Protein AF-A0A4S2KKX7-F1 (afdb_monomer)

Sequence (114 aa):
MMPFRNNGHLTDRQNNFNYCLSSTRMAVKRAIGSLKMRFRILLDCLPLTDTKKVPEFILACCVLHNICLLQNDEMPIDVQFRHDEEVDHIIHGNAIELGKQKRITIMNALQMKI

Mean predicted aligned error: 7.09 Å

Radius of gyration: 18.17 Å; Cα contacts (8 Å, |Δi|>4): 45; chains: 1; bounding box: 44×32×47 Å

Secondary structure (DSSP, 8-state):
-PPPP-SS---HHHHHHHHHHHHHHHHHHHHHHHHHHHSGGGGS----S-GGGHHHHHHHHHHHHHHHHHTT-PPP----------------HHHHHHHHHHHHHHHHHSPP--

Solvent-accessible surface area (backbone atoms only — not comparable to full-atom values): 7190 Å² total; per-residue (Å²): 136,84,67,76,82,82,81,87,76,70,52,68,58,53,49,33,39,39,49,54,51,49,55,52,49,48,56,52,52,51,53,53,50,52,50,31,65,75,43,55,66,67,74,52,84,67,97,58,90,56,69,84,49,50,62,56,53,53,49,50,52,52,55,54,51,52,53,32,55,76,69,70,57,73,75,86,80,73,87,72,75,73,74,78,71,82,76,83,71,90,72,57,72,71,58,52,53,53,50,51,52,53,51,51,55,49,39,72,71,51,78,81,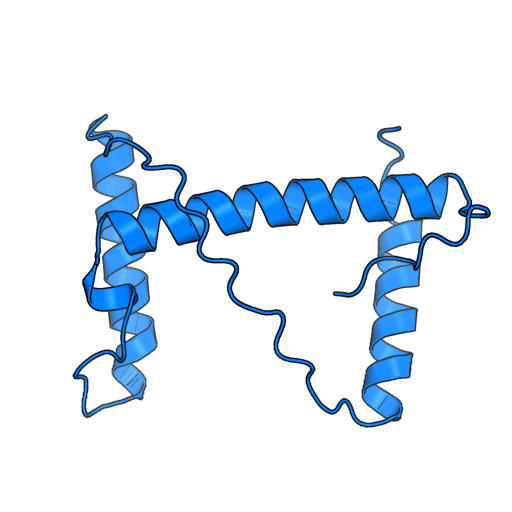83,107

InterPro domains:
  IPR027806 Harbinger transposase-derived nuclease domain [PF13359] (2-66)

Structure (mmCIF, N/CA/C/O backbone):
data_AF-A0A4S2KKX7-F1
#
_entry.id   AF-A0A4S2KKX7-F1
#
loop_
_atom_site.group_PDB
_atom_site.id
_atom_site.type_symbol
_atom_site.label_atom_id
_atom_site.label_alt_id
_atom_site.label_comp_id
_atom_site.label_asym_id
_atom_site.label_entity_id
_atom_site.label_seq_id
_atom_site.pdbx_PDB_ins_code
_atom_site.Cartn_x
_atom_site.Cartn_y
_atom_site.Cartn_z
_atom_site.occupancy
_atom_site.B_iso_or_equiv
_atom_site.auth_seq_id
_atom_site.auth_comp_id
_atom_site.auth_asym_id
_atom_site.auth_atom_id
_atom_site.pdbx_PDB_model_num
ATOM 1 N N . MET A 1 1 ? 10.463 -3.804 -2.439 1.00 83.19 1 MET A N 1
ATOM 2 C CA . MET A 1 1 ? 11.259 -4.280 -3.596 1.00 83.19 1 MET A CA 1
ATOM 3 C C . MET A 1 1 ? 12.048 -3.104 -4.139 1.00 83.19 1 MET A C 1
ATOM 5 O O . MET A 1 1 ? 11.479 -2.021 -4.205 1.00 83.19 1 MET A O 1
ATOM 9 N N . MET A 1 2 ? 13.325 -3.297 -4.472 1.00 87.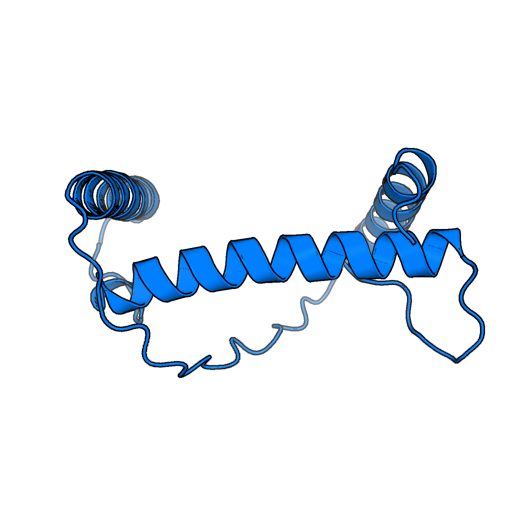19 2 MET A N 1
ATOM 10 C CA . MET A 1 2 ? 14.215 -2.197 -4.858 1.00 87.19 2 MET A CA 1
ATOM 11 C C . MET A 1 2 ? 14.156 -1.926 -6.366 1.00 87.19 2 MET A C 1
ATOM 13 O O . MET A 1 2 ? 14.283 -2.889 -7.134 1.00 87.19 2 MET A O 1
ATOM 17 N N . PRO A 1 3 ? 14.018 -0.661 -6.805 1.00 92.44 3 PRO A N 1
ATOM 18 C CA . PRO A 1 3 ? 14.1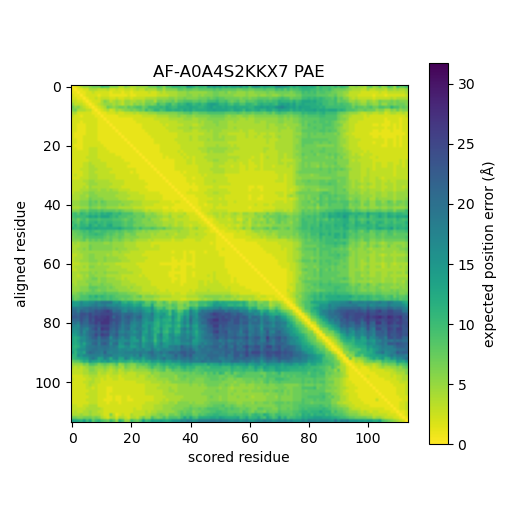31 -0.314 -8.218 1.00 92.44 3 PRO A CA 1
ATOM 19 C C . PRO A 1 3 ? 15.528 -0.656 -8.760 1.00 92.44 3 PRO A C 1
ATOM 21 O O . PRO A 1 3 ? 16.481 -0.866 -8.001 1.00 92.44 3 PRO A O 1
ATOM 24 N N . PHE A 1 4 ? 15.663 -0.724 -10.082 1.00 94.00 4 PHE A N 1
ATOM 25 C CA . PHE A 1 4 ? 16.981 -0.684 -10.711 1.00 94.00 4 PHE A CA 1
ATOM 26 C C . PHE A 1 4 ? 17.584 0.708 -10.504 1.00 94.00 4 PHE A C 1
ATOM 28 O O . PHE A 1 4 ? 16.904 1.711 -10.729 1.00 94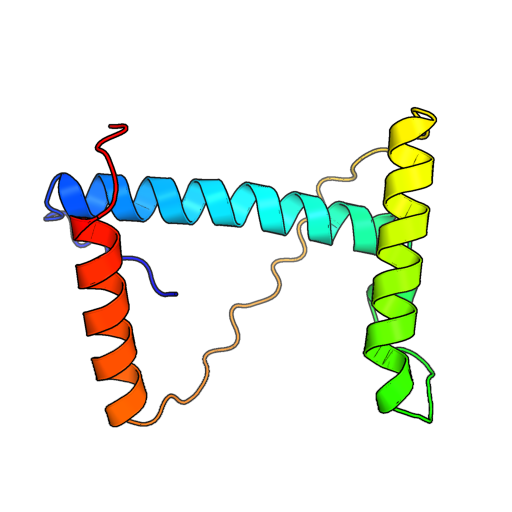.00 4 PHE A O 1
ATOM 35 N N . ARG A 1 5 ? 18.848 0.771 -10.065 1.00 91.88 5 ARG A N 1
ATOM 36 C CA . ARG A 1 5 ? 19.572 2.040 -9.909 1.00 91.88 5 ARG A CA 1
ATOM 37 C C . ARG A 1 5 ? 19.716 2.711 -11.272 1.00 91.88 5 ARG A C 1
ATOM 39 O O . ARG A 1 5 ? 20.199 2.085 -12.212 1.00 91.88 5 ARG A O 1
ATOM 46 N N . ASN A 1 6 ? 19.282 3.963 -11.366 1.00 88.75 6 ASN A N 1
ATOM 47 C CA . ASN A 1 6 ? 19.379 4.725 -12.598 1.00 88.75 6 ASN A CA 1
ATOM 48 C C . ASN A 1 6 ? 20.753 5.396 -12.694 1.00 88.75 6 ASN A C 1
ATOM 50 O O . ASN A 1 6 ? 20.973 6.449 -12.104 1.00 88.75 6 ASN A O 1
ATOM 54 N N . ASN A 1 7 ? 21.653 4.775 -13.454 1.00 90.44 7 ASN A N 1
ATOM 55 C CA . ASN A 1 7 ? 22.974 5.319 -13.768 1.00 90.44 7 ASN A CA 1
ATOM 56 C C . ASN A 1 7 ? 23.029 5.871 -15.210 1.00 90.44 7 ASN A C 1
ATOM 58 O O . ASN A 1 7 ? 24.103 5.927 -15.797 1.00 90.44 7 ASN A O 1
ATOM 62 N N . GLY A 1 8 ? 21.877 6.185 -15.819 1.00 88.44 8 GLY A N 1
ATOM 63 C CA . GLY A 1 8 ? 21.772 6.665 -17.205 1.00 88.44 8 GLY A CA 1
ATOM 64 C C . GLY A 1 8 ? 21.724 5.572 -18.283 1.00 88.44 8 GLY A C 1
ATOM 65 O O . GLY A 1 8 ? 21.471 5.875 -19.442 1.00 88.44 8 GLY A O 1
ATOM 66 N N . HIS A 1 9 ? 21.906 4.301 -17.912 1.00 92.50 9 HIS A N 1
ATOM 67 C CA . HIS A 1 9 ? 21.987 3.168 -18.846 1.00 92.50 9 HIS A CA 1
ATOM 68 C C . HIS A 1 9 ? 20.975 2.056 -18.518 1.00 92.50 9 HIS A C 1
ATOM 70 O O . HIS A 1 9 ? 21.325 0.877 -18.464 1.00 92.50 9 HIS A O 1
ATOM 76 N N . LEU A 1 10 ? 19.723 2.421 -18.229 1.00 94.94 10 LEU A N 1
ATOM 77 C CA . LEU A 1 10 ? 18.658 1.439 -18.018 1.00 94.94 10 LEU A CA 1
ATOM 78 C C . LEU A 1 10 ? 18.094 0.955 -19.354 1.00 94.94 10 LEU A C 1
ATOM 80 O O . LEU A 1 10 ? 17.797 1.753 -20.237 1.00 94.94 10 LEU A O 1
ATOM 84 N N . THR A 1 11 ? 17.899 -0.356 -19.469 1.00 95.50 11 THR A N 1
ATOM 85 C CA . THR A 1 11 ? 17.146 -0.956 -20.581 1.00 95.50 11 THR A CA 1
ATOM 86 C C . THR A 1 11 ? 15.667 -0.568 -20.504 1.00 95.50 11 THR A C 1
ATOM 88 O O . THR A 1 11 ? 15.146 -0.309 -19.415 1.00 95.50 11 THR A O 1
ATOM 91 N N . ASP A 1 12 ? 14.947 -0.629 -21.625 1.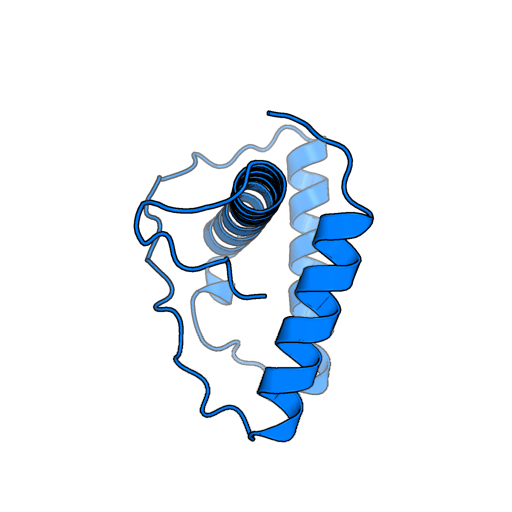00 95.69 12 ASP A N 1
ATOM 92 C CA . ASP A 1 12 ? 13.512 -0.303 -21.665 1.00 95.69 12 ASP A CA 1
ATOM 93 C C . ASP A 1 12 ? 12.692 -1.148 -20.686 1.00 95.69 12 ASP A C 1
ATOM 95 O O .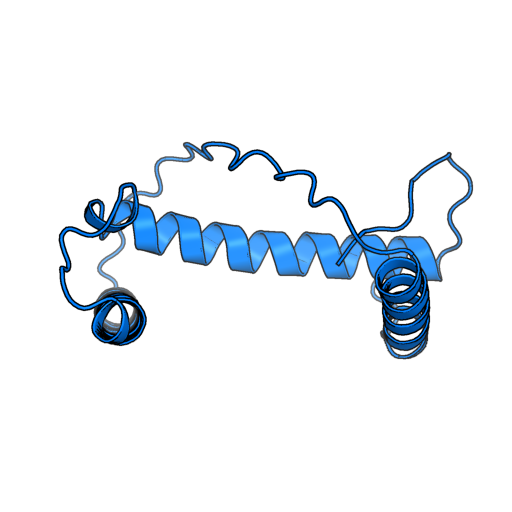 ASP A 1 12 ? 11.819 -0.637 -19.986 1.00 95.69 12 ASP A O 1
ATOM 99 N N . ARG A 1 13 ? 13.031 -2.435 -20.526 1.00 95.81 13 ARG A N 1
ATOM 100 C CA . ARG A 1 13 ? 12.363 -3.304 -19.543 1.00 95.81 13 ARG A CA 1
ATOM 101 C C . ARG A 1 13 ? 12.625 -2.869 -18.104 1.00 95.81 13 ARG A C 1
ATOM 103 O O . ARG A 1 13 ? 11.721 -2.953 -17.273 1.00 95.81 13 ARG A O 1
ATOM 110 N N . GLN A 1 14 ? 13.831 -2.394 -17.795 1.00 96.19 14 GLN A N 1
ATOM 111 C CA . GLN A 1 14 ? 14.155 -1.860 -16.470 1.00 96.19 14 GLN A CA 1
ATOM 112 C C . GLN A 1 14 ? 13.443 -0.528 -16.214 1.00 96.19 14 GLN A C 1
ATOM 114 O O . GLN A 1 14 ? 12.952 -0.318 -15.104 1.00 96.19 14 GLN A O 1
ATOM 119 N N . ASN A 1 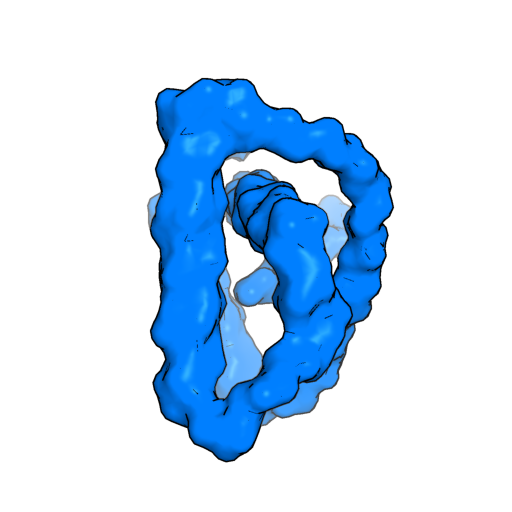15 ? 13.332 0.335 -17.230 1.00 96.00 15 ASN A N 1
ATOM 120 C CA . ASN A 1 15 ? 12.558 1.577 -17.160 1.00 96.00 15 ASN A CA 1
ATOM 121 C C . ASN A 1 15 ? 11.071 1.288 -16.925 1.00 96.00 15 ASN A C 1
ATOM 123 O O . ASN A 1 15 ? 10.493 1.794 -15.961 1.00 96.00 15 ASN A O 1
ATOM 127 N N . ASN A 1 16 ? 10.481 0.395 -17.722 1.00 97.00 16 ASN A N 1
ATOM 128 C CA . ASN A 1 16 ? 9.102 -0.056 -17.558 1.00 97.00 16 ASN A CA 1
ATOM 129 C C . ASN A 1 16 ? 8.856 -0.661 -16.168 1.00 97.00 16 ASN A C 1
ATOM 131 O O . ASN A 1 16 ? 7.870 -0.335 -15.505 1.00 97.00 16 ASN A O 1
ATOM 135 N N . PHE A 1 17 ? 9.777 -1.497 -15.681 1.00 96.62 17 PHE A N 1
ATOM 136 C CA . PHE A 1 17 ? 9.707 -2.043 -14.329 1.00 96.62 17 PHE A CA 1
ATOM 137 C C . PHE A 1 17 ? 9.731 -0.941 -13.261 1.00 96.62 17 PHE A C 1
ATOM 139 O O . PHE A 1 17 ? 8.880 -0.936 -12.371 1.00 96.62 17 PHE A O 1
ATOM 146 N N . ASN A 1 18 ? 10.683 -0.006 -13.342 1.00 95.88 18 ASN A N 1
ATOM 147 C CA . ASN A 1 18 ? 10.822 1.084 -12.377 1.00 95.88 18 ASN A CA 1
ATOM 148 C C . ASN A 1 18 ? 9.572 1.974 -12.348 1.00 95.88 18 ASN A C 1
ATOM 150 O O . ASN A 1 18 ? 9.119 2.338 -11.263 1.00 95.88 18 ASN A O 1
ATOM 154 N N . TYR A 1 19 ? 8.987 2.267 -13.510 1.00 95.38 19 TYR A N 1
ATOM 155 C CA . TYR A 1 19 ? 7.728 3.002 -13.629 1.00 95.38 19 TYR A CA 1
ATOM 156 C C . TYR A 1 19 ? 6.538 2.243 -13.038 1.00 95.38 19 TYR A C 1
ATOM 158 O O . TYR A 1 19 ? 5.782 2.795 -12.242 1.00 95.38 19 TYR A O 1
ATOM 166 N N . CYS A 1 20 ? 6.375 0.960 -13.370 1.00 95.69 20 CYS A N 1
ATOM 167 C CA . CYS A 1 20 ? 5.295 0.148 -12.809 1.00 95.69 20 CYS A CA 1
ATOM 168 C C . CYS A 1 20 ? 5.410 0.057 -11.281 1.00 95.69 20 CYS A C 1
ATOM 170 O O . CYS A 1 20 ? 4.411 0.187 -10.566 1.00 95.69 20 CYS A O 1
ATOM 172 N N . LEU A 1 21 ? 6.632 -0.127 -10.771 1.00 94.94 21 LEU A N 1
ATOM 173 C CA . LEU A 1 21 ? 6.912 -0.169 -9.341 1.00 94.94 21 LEU A CA 1
ATOM 174 C C . LEU A 1 21 ? 6.605 1.173 -8.667 1.00 94.94 21 LEU A C 1
ATOM 176 O O . LEU A 1 21 ? 5.947 1.181 -7.626 1.00 94.94 21 LEU A O 1
ATOM 180 N N . SER A 1 22 ? 7.063 2.295 -9.228 1.00 93.00 22 SER A N 1
ATOM 181 C CA . SER A 1 22 ? 6.833 3.622 -8.647 1.00 93.00 22 SER A CA 1
ATOM 182 C C . SER A 1 22 ? 5.350 3.994 -8.667 1.00 93.00 22 SER A C 1
ATOM 184 O O . SER A 1 22 ? 4.824 4.410 -7.637 1.00 93.00 22 SER A O 1
ATOM 186 N N . SER A 1 23 ? 4.657 3.745 -9.780 1.00 93.00 23 SER A N 1
ATOM 187 C CA . SER A 1 23 ? 3.213 3.953 -9.931 1.00 93.00 23 SER A CA 1
ATOM 188 C C . SER A 1 23 ? 2.413 3.148 -8.901 1.00 93.00 23 SER A C 1
ATOM 190 O O . SER A 1 23 ? 1.599 3.700 -8.158 1.00 93.00 23 SER A O 1
ATOM 192 N N . THR A 1 24 ? 2.736 1.861 -8.741 1.00 93.06 24 THR A N 1
ATOM 193 C CA . THR A 1 24 ? 2.098 1.008 -7.726 1.00 93.06 24 THR A CA 1
ATOM 194 C C . THR A 1 24 ? 2.387 1.510 -6.307 1.00 93.06 24 THR A C 1
ATOM 196 O O . THR A 1 24 ? 1.476 1.614 -5.485 1.00 93.06 24 THR A O 1
ATOM 199 N N . ARG A 1 25 ? 3.645 1.878 -6.002 1.00 92.19 25 ARG A N 1
ATOM 200 C CA . ARG A 1 25 ? 4.014 2.440 -4.689 1.00 92.19 25 ARG A CA 1
ATOM 201 C C . ARG A 1 25 ? 3.279 3.749 -4.406 1.00 92.19 25 ARG A C 1
ATOM 203 O O . ARG A 1 25 ? 2.914 3.970 -3.257 1.00 92.19 25 ARG A O 1
ATOM 210 N N . MET A 1 26 ? 3.055 4.599 -5.408 1.00 89.56 26 MET A N 1
ATOM 211 C CA . MET A 1 26 ? 2.308 5.849 -5.245 1.00 89.56 26 MET A CA 1
ATOM 212 C C . MET A 1 26 ? 0.860 5.598 -4.834 1.00 89.56 26 MET A C 1
ATOM 214 O O . MET A 1 26 ? 0.403 6.211 -3.871 1.00 89.56 26 MET A O 1
ATOM 218 N N . ALA A 1 27 ? 0.163 4.670 -5.496 1.00 89.31 27 ALA A N 1
ATOM 219 C CA . ALA A 1 27 ? -1.203 4.306 -5.123 1.00 89.31 27 ALA A CA 1
ATOM 220 C C . ALA A 1 27 ? -1.280 3.797 -3.671 1.00 89.31 27 ALA A C 1
ATOM 222 O O . ALA A 1 27 ? -2.084 4.288 -2.880 1.00 89.31 27 ALA A O 1
ATOM 223 N N . VAL A 1 28 ? -0.375 2.887 -3.287 1.00 90.50 28 VAL A N 1
ATOM 224 C CA . VAL A 1 28 ? -0.312 2.336 -1.922 1.00 90.50 28 VAL A CA 1
ATOM 225 C C . VAL A 1 28 ? 0.013 3.415 -0.885 1.00 90.50 28 VAL A C 1
ATOM 227 O O . VAL A 1 28 ? -0.661 3.504 0.139 1.00 90.50 28 VAL A O 1
ATOM 230 N N . LYS A 1 29 ? 1.016 4.269 -1.142 1.00 88.50 29 LYS A N 1
ATOM 231 C CA . LYS A 1 29 ? 1.395 5.360 -0.229 1.00 88.50 29 LYS A CA 1
ATOM 232 C C . LYS A 1 29 ? 0.247 6.344 -0.016 1.00 88.50 29 LYS A C 1
ATOM 234 O O . LYS A 1 29 ? 0.017 6.755 1.116 1.00 88.50 29 LYS A O 1
ATOM 239 N N . ARG A 1 30 ? -0.487 6.698 -1.076 1.00 86.81 30 ARG A N 1
ATOM 240 C CA . ARG A 1 30 ? -1.663 7.576 -0.982 1.00 86.81 30 ARG A CA 1
ATOM 241 C C . ARG A 1 30 ? -2.771 6.951 -0.134 1.00 86.81 30 ARG A C 1
ATOM 243 O O . ARG A 1 30 ? -3.288 7.627 0.749 1.00 86.81 30 ARG A O 1
ATOM 250 N N . ALA A 1 31 ? -3.079 5.669 -0.343 1.00 88.75 31 ALA A N 1
ATOM 251 C CA . ALA A 1 31 ? -4.088 4.960 0.447 1.00 88.75 31 ALA A CA 1
ATOM 252 C C . ALA A 1 31 ? -3.715 4.895 1.941 1.00 88.75 31 ALA A C 1
ATOM 254 O O . ALA A 1 31 ? -4.519 5.256 2.797 1.00 88.75 31 ALA A O 1
ATOM 255 N N . ILE A 1 32 ? -2.471 4.517 2.263 1.00 89.31 32 ILE A N 1
ATOM 256 C CA . ILE A 1 32 ? -1.984 4.471 3.653 1.00 89.31 32 ILE A CA 1
ATOM 257 C C . ILE A 1 32 ? -1.975 5.871 4.281 1.00 89.31 32 ILE A C 1
ATOM 259 O O . ILE A 1 32 ? -2.370 6.026 5.435 1.00 89.31 32 ILE A O 1
ATOM 263 N N . GLY A 1 33 ? -1.546 6.892 3.534 1.00 87.88 33 GLY A N 1
ATOM 264 C CA . GLY A 1 33 ? -1.561 8.280 3.994 1.00 87.88 33 GLY A CA 1
ATOM 265 C C . GLY A 1 33 ? -2.972 8.758 4.338 1.00 87.88 33 GLY A C 1
ATOM 266 O O . GLY A 1 33 ? -3.183 9.305 5.417 1.00 87.88 33 GLY A O 1
ATOM 267 N N . SER A 1 34 ? -3.949 8.480 3.471 1.00 89.25 34 SER A N 1
ATOM 268 C CA . SER A 1 34 ? -5.359 8.813 3.714 1.00 89.25 34 SER A CA 1
ATOM 269 C C . SER A 1 34 ? -5.921 8.088 4.944 1.00 89.25 34 SER A C 1
ATOM 271 O O . SER A 1 34 ? -6.561 8.711 5.794 1.00 89.25 34 SER A O 1
ATOM 273 N N . LEU A 1 35 ? -5.604 6.797 5.107 1.00 91.56 35 LEU A N 1
ATOM 274 C CA . LEU A 1 35 ? -6.002 6.016 6.279 1.00 91.56 35 LEU A CA 1
ATOM 275 C C . LEU A 1 35 ? -5.442 6.614 7.580 1.00 91.56 35 LEU A C 1
ATOM 277 O O . LEU A 1 35 ? -6.199 6.844 8.522 1.00 91.56 35 LEU A O 1
ATOM 281 N N . LYS A 1 36 ? -4.133 6.904 7.624 1.00 89.50 36 LYS A N 1
ATOM 282 C CA . LYS A 1 36 ? -3.456 7.508 8.787 1.00 89.50 36 LYS A CA 1
ATOM 283 C C . LYS A 1 36 ? -3.980 8.915 9.102 1.00 89.50 36 LYS A C 1
ATOM 285 O O . LYS A 1 36 ? -4.060 9.294 10.266 1.00 89.50 36 LYS A O 1
ATOM 290 N N . MET A 1 37 ? -4.340 9.692 8.081 1.00 88.25 37 MET A N 1
ATOM 291 C CA . MET A 1 37 ? -4.892 11.037 8.252 1.00 88.25 37 MET A CA 1
ATOM 292 C C . MET A 1 37 ? -6.279 11.004 8.897 1.00 88.25 37 MET A C 1
ATOM 294 O O . MET A 1 37 ? -6.534 11.759 9.834 1.00 88.25 37 MET A O 1
ATOM 298 N N . ARG A 1 38 ? -7.157 10.102 8.435 1.00 90.81 38 ARG A N 1
ATOM 299 C CA . ARG A 1 38 ? -8.490 9.912 9.024 1.00 90.81 38 ARG A CA 1
ATOM 300 C C . ARG A 1 38 ? -8.392 9.322 10.434 1.00 90.81 38 ARG A C 1
ATOM 302 O O . ARG A 1 38 ? -8.995 9.840 11.367 1.00 90.81 38 ARG A O 1
ATOM 309 N N . PHE A 1 39 ? -7.590 8.274 10.609 1.00 92.31 39 PHE A N 1
ATOM 310 C CA . PHE A 1 39 ? -7.368 7.618 11.896 1.00 92.31 39 PHE A CA 1
ATOM 311 C C . PHE A 1 39 ? -6.017 8.031 12.473 1.00 92.31 39 PHE A C 1
ATOM 313 O O . PHE A 1 39 ? -5.062 7.257 12.454 1.00 92.31 39 PHE A O 1
ATOM 320 N N . ARG A 1 40 ? -5.946 9.249 13.030 1.00 89.56 40 ARG A N 1
ATOM 321 C CA . ARG A 1 40 ? -4.701 9.830 13.578 1.00 89.56 40 ARG A CA 1
ATOM 322 C C . ARG A 1 40 ? -4.015 8.962 14.637 1.00 89.56 40 ARG A C 1
ATOM 324 O O . ARG A 1 40 ? -2.816 9.103 14.833 1.00 89.56 40 ARG A O 1
ATOM 331 N N . ILE A 1 41 ? -4.743 8.042 15.273 1.00 91.06 41 ILE A N 1
ATOM 332 C CA . ILE A 1 41 ? -4.186 7.039 16.192 1.00 91.06 41 ILE A CA 1
ATOM 333 C C . ILE A 1 41 ? -3.150 6.114 15.520 1.00 91.06 41 ILE A C 1
ATOM 335 O O . ILE A 1 41 ? -2.303 5.556 16.199 1.00 91.06 41 ILE A O 1
ATOM 339 N N . LEU A 1 42 ? -3.183 5.980 14.189 1.00 91.75 42 LEU A N 1
ATOM 340 C CA . LEU A 1 42 ? -2.211 5.212 13.400 1.00 91.75 42 LEU A CA 1
ATOM 341 C C . LEU A 1 42 ? -0.922 5.995 13.085 1.00 91.75 42 LEU A C 1
ATOM 343 O O . LEU A 1 42 ? -0.038 5.462 12.413 1.00 91.75 42 LEU A O 1
ATOM 347 N N . LEU A 1 43 ? -0.827 7.267 13.491 1.00 88.50 43 LEU A N 1
ATOM 348 C CA . LEU A 1 43 ? 0.386 8.079 13.328 1.00 88.50 43 LEU A CA 1
ATOM 349 C C . LEU A 1 43 ? 1.427 7.818 14.424 1.00 88.50 43 LEU A C 1
ATOM 351 O O . LEU A 1 43 ? 2.561 8.263 14.277 1.00 88.50 43 LEU A O 1
ATOM 355 N N . ASP A 1 44 ? 1.046 7.121 15.493 1.00 86.06 44 ASP A N 1
ATOM 356 C CA . ASP A 1 44 ? 1.892 6.822 16.647 1.00 86.06 44 ASP A CA 1
ATOM 357 C C . ASP A 1 44 ? 1.722 5.349 17.065 1.00 86.06 44 ASP A C 1
ATOM 359 O O . ASP A 1 44 ? 0.945 4.593 16.471 1.00 86.06 44 ASP A O 1
ATOM 363 N N . CYS A 1 45 ? 2.458 4.927 18.088 1.00 85.69 45 CYS A N 1
ATOM 364 C CA . CYS A 1 45 ? 2.326 3.621 18.708 1.00 85.69 45 CYS A CA 1
ATOM 365 C C . CYS A 1 45 ? 0.893 3.404 19.211 1.00 85.69 45 CYS A C 1
ATOM 367 O O . CYS A 1 45 ? 0.392 4.132 20.069 1.00 85.69 45 CYS A O 1
ATOM 369 N N . LEU A 1 46 ? 0.247 2.349 18.706 1.00 90.06 46 LEU A N 1
ATOM 370 C CA . LEU A 1 46 ? -1.069 1.945 19.185 1.00 90.06 46 LEU A CA 1
ATOM 371 C C . LEU A 1 46 ? -0.983 1.564 20.671 1.00 90.06 46 LEU A C 1
ATOM 373 O O . LEU A 1 46 ? -0.170 0.705 21.019 1.00 90.06 46 LEU A O 1
ATOM 377 N N . PRO A 1 47 ? -1.840 2.125 21.545 1.00 88.31 47 PRO A N 1
ATOM 378 C CA . PRO A 1 47 ? -1.845 1.823 22.976 1.00 88.31 47 PRO A CA 1
ATOM 379 C C . PRO A 1 47 ? -2.540 0.478 23.261 1.00 88.31 47 PRO A C 1
ATOM 381 O O . PRO A 1 47 ? -3.437 0.380 24.096 1.00 88.31 47 PRO A O 1
ATOM 384 N N . LEU A 1 48 ? -2.162 -0.568 22.526 1.00 90.44 48 LEU A N 1
ATOM 385 C CA . LEU A 1 48 ? -2.661 -1.929 22.682 1.00 90.44 48 LEU A CA 1
ATOM 386 C C . LEU A 1 48 ? -1.606 -2.762 23.408 1.00 90.44 48 LEU A C 1
ATOM 388 O O . LEU A 1 48 ? -0.482 -2.904 22.934 1.00 90.44 48 LEU A O 1
ATOM 392 N N . THR A 1 49 ? -1.978 -3.333 24.552 1.00 91.88 49 THR A N 1
ATOM 393 C CA . THR A 1 49 ? -1.104 -4.235 25.319 1.00 91.88 49 THR A CA 1
ATOM 394 C C . THR A 1 49 ? -0.968 -5.604 24.656 1.00 91.88 49 THR A C 1
ATOM 396 O O . THR A 1 49 ? 0.092 -6.223 24.723 1.00 91.88 49 THR A O 1
ATOM 399 N N . ASP A 1 50 ? -2.024 -6.067 23.985 1.00 94.56 50 ASP A N 1
ATOM 400 C CA . ASP A 1 50 ? -2.012 -7.299 23.201 1.00 94.56 50 ASP A CA 1
ATOM 401 C C . ASP A 1 50 ? -1.627 -7.010 21.745 1.00 94.56 50 ASP A C 1
ATOM 403 O O . ASP A 1 50 ? -2.433 -6.534 20.939 1.00 94.56 50 ASP A O 1
ATOM 407 N N . THR A 1 51 ? -0.385 -7.339 21.392 1.00 93.12 51 THR A N 1
ATOM 408 C CA . THR A 1 51 ? 0.154 -7.154 20.039 1.00 93.12 51 THR A CA 1
ATOM 409 C C . THR A 1 51 ? -0.582 -7.981 18.988 1.00 93.12 51 THR A C 1
ATOM 411 O O . THR A 1 51 ? -0.583 -7.607 17.815 1.00 93.12 51 THR A O 1
ATOM 414 N N . LYS A 1 52 ? -1.274 -9.058 19.381 1.00 95.38 52 LYS A N 1
ATOM 415 C CA . LYS A 1 52 ? -2.080 -9.868 18.457 1.00 95.38 52 LYS A CA 1
ATOM 416 C C . LYS A 1 52 ? -3.319 -9.125 17.963 1.00 95.38 52 LYS A C 1
ATOM 418 O O . LYS A 1 52 ? -3.806 -9.448 16.885 1.00 95.38 52 LYS A O 1
ATOM 423 N N . LYS A 1 53 ? -3.785 -8.101 18.690 1.00 94.88 53 LYS A N 1
ATOM 424 C CA . LYS A 1 53 ? -4.927 -7.262 18.288 1.00 94.88 53 LYS A CA 1
ATOM 425 C C . LYS A 1 53 ? -4.556 -6.093 17.3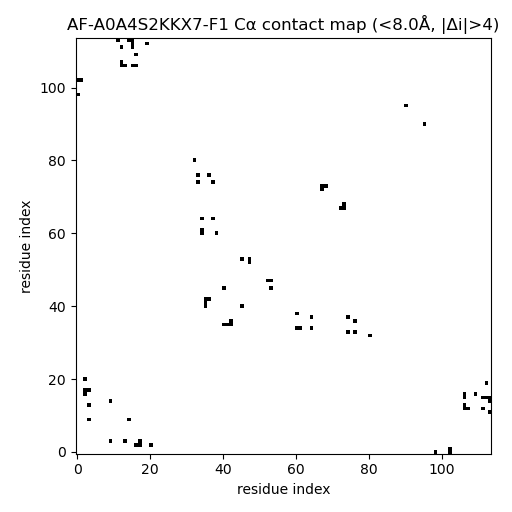86 1.00 94.88 53 LYS A C 1
ATOM 427 O O . LYS A 1 53 ? -5.441 -5.475 16.802 1.00 94.88 53 LYS A O 1
ATOM 432 N N . VAL A 1 54 ? -3.268 -5.786 17.233 1.00 94.81 54 VAL A N 1
ATOM 433 C CA . VAL A 1 54 ? -2.813 -4.699 16.353 1.00 94.81 54 VAL A CA 1
ATOM 434 C C . VAL A 1 54 ? -3.294 -4.897 14.904 1.00 94.81 54 VAL A C 1
ATOM 436 O O . VAL A 1 54 ? -3.871 -3.957 14.354 1.00 94.81 54 VAL A O 1
ATOM 439 N N . PRO A 1 55 ? -3.155 -6.085 14.278 1.00 95.75 55 PRO A N 1
ATOM 440 C CA . PRO A 1 55 ? -3.684 -6.316 12.935 1.00 95.75 55 PRO A CA 1
ATOM 441 C C . PRO A 1 55 ? -5.209 -6.181 12.853 1.00 95.75 55 PRO A C 1
ATOM 443 O O . PRO A 1 55 ? -5.709 -5.610 11.888 1.00 95.75 55 PRO A O 1
ATOM 446 N N . GLU A 1 56 ? -5.943 -6.664 13.863 1.00 96.50 56 GLU A N 1
ATOM 447 C CA . GLU A 1 56 ? -7.409 -6.544 13.930 1.00 96.50 56 GLU A CA 1
ATOM 448 C C . GLU A 1 56 ? -7.843 -5.076 13.985 1.00 96.50 56 GLU A C 1
ATOM 450 O O . GLU A 1 56 ? -8.751 -4.665 13.263 1.00 96.50 56 GLU A O 1
ATOM 455 N N . PHE A 1 57 ? -7.148 -4.265 14.786 1.00 96.25 57 PHE A N 1
ATOM 456 C CA . PHE A 1 57 ? -7.392 -2.830 14.894 1.00 96.25 57 PHE A CA 1
ATOM 457 C C . PHE A 1 57 ? -7.143 -2.110 13.562 1.00 96.25 57 PHE A C 1
ATOM 459 O O . PHE A 1 57 ? -7.989 -1.348 13.095 1.00 96.25 57 PHE A O 1
ATOM 466 N N . ILE A 1 58 ? -6.006 -2.386 12.915 1.00 95.50 58 ILE A N 1
ATOM 467 C CA . ILE A 1 58 ? -5.675 -1.807 11.605 1.00 95.50 58 ILE A CA 1
ATOM 468 C C . ILE A 1 58 ? -6.726 -2.213 10.562 1.00 95.50 58 ILE A C 1
ATOM 470 O O . ILE A 1 58 ? -7.170 -1.375 9.776 1.00 95.50 58 ILE A O 1
ATOM 474 N N . LEU A 1 59 ? -7.166 -3.476 10.570 1.00 97.19 59 LEU A N 1
ATOM 475 C CA . LEU A 1 59 ? -8.204 -3.964 9.664 1.00 97.19 59 LEU A CA 1
ATOM 476 C C . LEU A 1 59 ? -9.543 -3.257 9.902 1.00 97.19 59 LEU A C 1
ATOM 478 O O . LEU A 1 59 ? -10.195 -2.861 8.936 1.00 97.19 59 LEU A O 1
ATOM 482 N N . ALA A 1 60 ? -9.933 -3.043 11.161 1.00 97.31 60 ALA A N 1
ATOM 483 C CA . ALA A 1 60 ? -11.133 -2.286 11.498 1.00 97.31 60 ALA A CA 1
ATOM 484 C C . ALA A 1 60 ? -11.065 -0.848 10.953 1.00 97.31 60 ALA A C 1
ATOM 486 O O . ALA A 1 60 ? -12.027 -0.387 10.338 1.00 97.31 60 ALA A O 1
ATOM 487 N N . CYS A 1 61 ? -9.918 -0.168 11.076 1.00 96.31 61 CYS A N 1
ATOM 488 C CA . CYS A 1 61 ? -9.707 1.141 10.450 1.00 96.31 61 CYS A CA 1
ATOM 489 C C . CYS A 1 61 ? -9.880 1.086 8.923 1.00 96.31 61 CYS A C 1
ATOM 491 O O . CYS A 1 61 ? -10.537 1.960 8.362 1.00 96.31 61 CYS A O 1
ATOM 493 N N . CYS A 1 62 ? -9.344 0.066 8.244 1.00 96.44 62 CYS A N 1
ATOM 494 C CA . CYS A 1 62 ? -9.519 -0.107 6.796 1.00 96.44 62 CYS A CA 1
ATOM 495 C C . CYS A 1 62 ? -10.990 -0.310 6.403 1.00 96.44 62 CYS A C 1
ATOM 497 O O . CYS A 1 62 ? -11.458 0.291 5.438 1.00 96.44 62 CYS A O 1
ATOM 499 N N . VAL A 1 63 ? -11.734 -1.134 7.148 1.00 97.75 63 VAL A N 1
ATOM 500 C CA . VAL A 1 63 ? -13.165 -1.367 6.896 1.00 97.75 63 VAL A CA 1
ATOM 501 C C . VAL A 1 63 ? -13.959 -0.074 7.075 1.00 97.75 63 VAL A C 1
ATOM 503 O O . VAL A 1 63 ? -14.722 0.301 6.187 1.00 97.75 63 VAL A O 1
ATOM 506 N N . LEU A 1 64 ? -13.736 0.646 8.177 1.00 97.06 64 LEU A N 1
ATOM 507 C CA . LEU A 1 64 ? -14.398 1.925 8.439 1.00 97.06 64 LEU A CA 1
ATOM 508 C C . LEU A 1 64 ? -14.031 2.985 7.392 1.00 97.06 64 LEU A C 1
ATOM 510 O O . LEU A 1 64 ? -14.905 3.709 6.927 1.00 97.06 64 LEU A O 1
ATOM 514 N N . HIS A 1 65 ? -12.766 3.045 6.967 1.00 94.81 65 HIS A N 1
ATOM 515 C CA . HIS A 1 65 ? -12.326 3.924 5.883 1.00 94.81 65 HIS A CA 1
ATOM 516 C C . HIS A 1 65 ? -13.100 3.662 4.590 1.00 94.81 65 HIS A C 1
ATOM 518 O O . HIS A 1 65 ? -13.608 4.597 3.976 1.00 94.81 65 HIS A O 1
ATOM 524 N N . ASN A 1 66 ? -13.228 2.392 4.202 1.00 94.62 66 ASN A N 1
ATOM 525 C CA . ASN A 1 66 ? -13.947 2.008 2.992 1.00 94.62 66 ASN A CA 1
ATOM 526 C C . ASN A 1 66 ? -15.435 2.364 3.075 1.00 94.62 66 ASN A C 1
ATOM 528 O O . ASN A 1 66 ? -16.007 2.796 2.079 1.00 94.62 66 ASN A O 1
ATOM 532 N N . ILE A 1 67 ? -16.055 2.232 4.253 1.00 96.62 67 ILE A N 1
ATOM 533 C CA . ILE A 1 67 ? -17.435 2.687 4.472 1.00 96.62 67 ILE A CA 1
ATOM 534 C C . ILE A 1 67 ? -17.539 4.197 4.225 1.00 96.62 67 ILE A C 1
ATOM 536 O O . ILE A 1 67 ? -18.421 4.616 3.482 1.00 96.62 67 ILE A O 1
ATOM 540 N N . CYS A 1 68 ? -16.626 5.007 4.767 1.00 94.56 68 CYS A N 1
ATOM 541 C CA . CYS A 1 68 ? -16.613 6.454 4.524 1.00 94.56 68 CYS A CA 1
ATOM 542 C C . CYS A 1 68 ? -16.454 6.796 3.035 1.00 94.56 68 CYS A C 1
ATOM 544 O O . CYS A 1 68 ? -17.203 7.625 2.524 1.00 94.56 68 CYS A O 1
ATOM 546 N N . LEU A 1 69 ? -15.554 6.111 2.317 1.00 92.31 69 LEU A N 1
ATOM 547 C CA . LEU A 1 69 ? -15.397 6.290 0.867 1.00 92.31 69 LEU A CA 1
ATOM 548 C C . LEU A 1 69 ? -16.700 5.997 0.109 1.00 92.31 69 LEU A C 1
ATOM 550 O O . LEU A 1 69 ? -17.091 6.769 -0.759 1.00 92.31 69 LEU A O 1
ATOM 554 N N . LEU A 1 70 ? -17.403 4.916 0.461 1.00 96.00 70 LEU A N 1
ATOM 555 C CA . LEU A 1 70 ? -18.685 4.559 -0.160 1.00 96.00 70 LEU A CA 1
ATOM 556 C C . LEU A 1 70 ? -19.799 5.576 0.130 1.00 96.00 70 LEU A C 1
ATOM 558 O O . LEU A 1 70 ? -20.742 5.681 -0.648 1.00 96.00 70 LEU A O 1
ATOM 562 N N . GLN A 1 71 ? -19.699 6.314 1.236 1.00 96.69 71 GLN A N 1
ATOM 563 C CA . GLN A 1 71 ? -20.631 7.386 1.594 1.00 96.69 71 GLN A CA 1
ATOM 564 C C . GLN A 1 71 ? -20.231 8.754 1.015 1.00 96.69 71 GLN A C 1
ATOM 566 O O . GLN A 1 71 ? -20.908 9.740 1.292 1.00 96.69 71 GLN A O 1
ATOM 571 N N . ASN A 1 72 ? -19.159 8.832 0.213 1.00 92.56 72 ASN A N 1
ATOM 572 C CA . ASN A 1 72 ? -18.552 10.088 -0.248 1.00 92.56 72 ASN A CA 1
ATOM 573 C C . ASN A 1 72 ? -18.166 11.031 0.912 1.00 92.56 72 ASN A C 1
ATOM 575 O O . ASN A 1 72 ? -18.148 12.252 0.764 1.00 92.56 72 ASN A O 1
ATOM 579 N N . ASP A 1 73 ? -17.857 10.463 2.082 1.00 91.94 73 ASP A N 1
ATOM 580 C CA . ASP A 1 73 ? -17.259 11.175 3.208 1.00 91.94 73 ASP A CA 1
ATOM 581 C C . ASP A 1 73 ? -15.752 11.280 2.934 1.00 91.94 73 ASP A C 1
ATOM 583 O O . ASP A 1 73 ? -14.941 10.423 3.311 1.00 91.94 73 ASP A O 1
ATOM 587 N N . GLU A 1 74 ? -15.384 12.312 2.182 1.00 79.75 74 GLU A N 1
ATOM 588 C CA . GLU A 1 74 ? -13.999 12.606 1.837 1.00 79.75 74 GLU A CA 1
ATOM 589 C C . GLU A 1 74 ? -13.359 13.509 2.896 1.00 79.75 74 GLU A C 1
ATOM 591 O O . GLU A 1 74 ? -13.854 14.590 3.214 1.00 79.75 74 GLU A O 1
ATOM 596 N N . MET A 1 75 ? -12.206 13.085 3.422 1.00 77.12 75 MET A N 1
ATOM 597 C CA . MET A 1 75 ? -11.361 13.980 4.214 1.00 77.12 75 MET A CA 1
ATOM 598 C C . MET A 1 75 ? -10.526 14.843 3.264 1.00 77.12 75 MET A C 1
ATOM 600 O O . MET A 1 75 ? -9.961 14.294 2.311 1.00 77.12 75 MET A O 1
ATOM 604 N N . PRO A 1 76 ? -10.355 16.149 3.539 1.00 70.19 76 PRO A N 1
ATOM 605 C CA . PRO A 1 76 ? -9.416 16.970 2.792 1.00 70.19 76 PRO A CA 1
ATOM 606 C C . PRO A 1 76 ? -8.021 16.356 2.907 1.00 70.19 76 PRO A C 1
ATOM 608 O O . PRO A 1 76 ? -7.494 16.204 4.009 1.00 70.19 76 PRO A O 1
ATOM 611 N N . ILE A 1 77 ? -7.433 15.977 1.773 1.00 65.50 77 ILE A N 1
ATOM 612 C CA . ILE A 1 77 ? -6.081 15.425 1.738 1.00 65.50 77 ILE A CA 1
ATOM 613 C C . ILE A 1 77 ? -5.109 16.584 1.974 1.00 65.50 77 ILE A C 1
ATOM 615 O O . ILE A 1 77 ? -4.740 17.279 1.030 1.00 65.50 77 ILE A O 1
ATOM 619 N N . ASP A 1 78 ? -4.681 16.801 3.218 1.00 58.25 78 ASP A N 1
ATOM 620 C CA . ASP A 1 78 ? -3.506 17.638 3.456 1.00 58.25 78 ASP A CA 1
ATOM 621 C C . ASP A 1 78 ? -2.276 16.887 2.931 1.00 58.25 78 ASP A C 1
ATOM 623 O O . ASP A 1 78 ? -1.953 15.779 3.369 1.00 58.25 78 ASP A O 1
ATOM 627 N N . VAL A 1 79 ? -1.608 17.452 1.929 1.00 55.06 79 VAL A N 1
ATOM 628 C CA . VAL A 1 79 ? -0.513 16.809 1.190 1.00 55.06 79 VAL A CA 1
ATOM 629 C C . VAL A 1 79 ? 0.784 16.860 2.006 1.00 55.06 79 VAL A C 1
ATOM 631 O O . VAL A 1 79 ? 1.853 17.174 1.496 1.00 55.06 79 VAL A O 1
ATOM 634 N N . GLN A 1 80 ? 0.726 16.546 3.296 1.00 54.47 80 GLN A N 1
ATOM 635 C CA . GLN A 1 80 ? 1.908 16.388 4.131 1.00 54.47 80 GLN A CA 1
ATOM 636 C C . GLN A 1 80 ? 2.330 14.925 4.095 1.00 54.47 80 GLN A C 1
ATOM 638 O O . GLN A 1 80 ? 2.103 14.147 5.022 1.00 54.47 80 GLN A O 1
ATOM 643 N N . PHE A 1 81 ? 2.971 14.542 2.989 1.00 54.12 81 PHE A N 1
ATOM 644 C CA . PHE A 1 81 ? 3.785 13.335 2.955 1.00 54.12 81 PHE A CA 1
ATOM 645 C C . PHE A 1 81 ? 4.943 13.521 3.938 1.00 54.12 81 PHE A C 1
ATOM 647 O O . PHE A 1 81 ? 6.035 13.931 3.536 1.00 54.12 81 PHE A O 1
ATOM 654 N N . ARG A 1 82 ? 4.741 13.194 5.224 1.00 53.44 82 ARG A N 1
ATOM 655 C CA . ARG A 1 82 ? 5.880 12.810 6.061 1.00 53.44 82 ARG A CA 1
ATOM 656 C C . ARG A 1 82 ? 6.568 11.697 5.288 1.00 53.44 82 ARG A C 1
ATOM 658 O O . ARG A 1 82 ? 5.960 10.669 4.988 1.00 53.44 82 ARG A O 1
ATOM 665 N N . HIS A 1 83 ? 7.777 11.981 4.821 1.00 53.88 83 HIS A N 1
ATOM 666 C CA . HIS A 1 83 ? 8.610 10.959 4.231 1.00 53.88 83 HIS A CA 1
ATOM 667 C C . HIS A 1 83 ? 8.900 9.995 5.373 1.00 53.88 83 HIS A C 1
ATOM 669 O O . HIS A 1 83 ? 9.738 10.288 6.215 1.00 53.88 83 HIS A O 1
ATOM 675 N N . ASP A 1 84 ? 8.140 8.900 5.449 1.00 56.28 84 ASP A N 1
ATOM 676 C CA . ASP A 1 84 ? 8.577 7.722 6.186 1.00 56.28 84 ASP A CA 1
ATOM 677 C C . ASP A 1 84 ? 9.953 7.401 5.582 1.00 56.28 84 ASP A C 1
ATOM 679 O O . ASP A 1 84 ? 10.035 6.992 4.415 1.00 56.28 84 ASP A O 1
ATOM 683 N N . GLU A 1 85 ? 11.023 7.749 6.305 1.00 50.91 85 GLU A N 1
ATOM 684 C CA . GLU A 1 85 ? 12.395 7.505 5.871 1.00 50.91 85 GLU A CA 1
ATOM 685 C C . GLU A 1 85 ? 12.502 6.020 5.523 1.00 50.91 85 GLU A C 1
ATOM 687 O O . GLU A 1 85 ? 12.008 5.157 6.255 1.00 50.91 85 GLU A O 1
ATOM 692 N N . GLU A 1 86 ? 13.067 5.706 4.353 1.00 56.72 86 GLU A N 1
ATOM 693 C CA . GLU A 1 86 ? 13.325 4.314 4.004 1.00 56.72 86 GLU A CA 1
ATOM 694 C C . GLU A 1 86 ? 14.333 3.780 5.027 1.00 56.72 86 GLU A C 1
ATOM 696 O O . GLU A 1 86 ? 15.518 4.091 4.958 1.00 56.72 86 GLU A O 1
ATOM 701 N N . VAL A 1 87 ? 13.846 3.019 6.013 1.00 55.53 87 VAL A N 1
ATOM 702 C CA . VAL A 1 87 ? 14.698 2.336 6.986 1.00 55.53 87 VAL A CA 1
ATOM 703 C C . VAL A 1 87 ? 15.593 1.383 6.203 1.00 55.53 87 VAL A C 1
ATOM 705 O O . VAL A 1 87 ? 15.108 0.421 5.597 1.00 55.53 87 VAL A O 1
ATOM 708 N N . ASP A 1 88 ? 16.894 1.668 6.186 1.00 51.22 88 ASP A N 1
ATOM 709 C CA . ASP A 1 88 ? 17.876 0.821 5.523 1.00 51.22 88 ASP A CA 1
ATOM 710 C C . ASP A 1 88 ? 18.010 -0.470 6.339 1.00 51.22 88 ASP A C 1
ATOM 712 O O . ASP A 1 88 ? 18.649 -0.532 7.391 1.00 51.22 88 ASP A O 1
ATOM 716 N N . HIS A 1 89 ? 17.295 -1.510 5.917 1.00 60.97 89 HIS A N 1
ATOM 717 C CA . HIS A 1 89 ? 17.386 -2.810 6.563 1.00 60.97 89 HIS A CA 1
ATOM 718 C C . HIS A 1 89 ? 18.761 -3.420 6.273 1.00 60.97 89 HIS A C 1
ATOM 720 O O . HIS A 1 89 ? 19.167 -3.534 5.118 1.00 60.97 89 HIS A O 1
ATOM 726 N N . ILE A 1 90 ? 19.454 -3.902 7.306 1.00 64.12 90 ILE A N 1
ATOM 727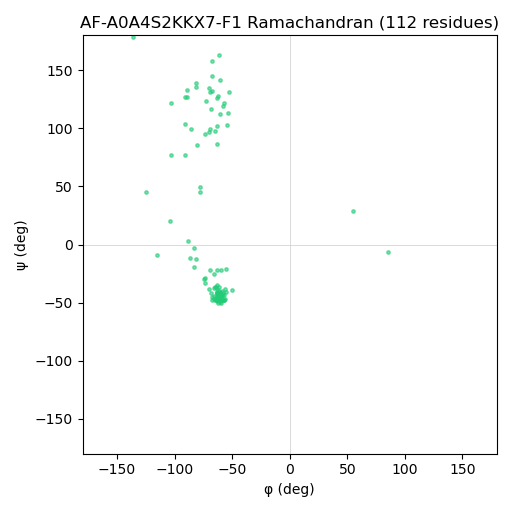 C CA . ILE A 1 90 ? 20.640 -4.748 7.131 1.00 64.12 90 ILE A CA 1
ATOM 728 C C . ILE A 1 90 ? 20.163 -6.096 6.567 1.00 64.12 90 ILE A C 1
ATOM 730 O O . ILE A 1 90 ? 19.644 -6.943 7.295 1.00 64.12 90 ILE A O 1
ATOM 734 N N . ILE A 1 91 ? 20.281 -6.288 5.251 1.00 64.06 91 ILE A N 1
ATOM 735 C CA . ILE A 1 91 ? 19.827 -7.508 4.566 1.00 64.06 91 ILE A CA 1
ATOM 736 C C . ILE A 1 91 ? 20.973 -8.530 4.495 1.00 64.06 91 ILE A C 1
ATOM 738 O O . ILE A 1 91 ? 22.050 -8.240 3.982 1.00 64.06 91 ILE A O 1
ATOM 742 N N . HIS A 1 92 ? 20.723 -9.758 4.961 1.00 73.19 92 HIS A N 1
ATOM 743 C CA . HIS A 1 92 ? 21.641 -10.899 4.829 1.00 73.19 92 HIS A CA 1
ATOM 744 C C . HIS A 1 92 ? 21.924 -11.228 3.347 1.00 73.19 92 HIS A C 1
ATOM 746 O O . HIS A 1 92 ? 21.004 -11.206 2.527 1.00 73.19 92 HIS A O 1
ATOM 752 N N . GLY A 1 93 ? 23.162 -11.599 2.993 1.00 71.19 93 GLY A N 1
ATOM 753 C CA . GLY A 1 93 ? 23.603 -11.778 1.595 1.00 71.19 93 GLY A CA 1
ATOM 754 C C . GLY A 1 93 ? 22.695 -12.664 0.723 1.00 71.19 93 GLY A C 1
ATOM 755 O O . GLY A 1 93 ? 22.392 -12.306 -0.414 1.00 71.19 93 GLY A O 1
ATOM 756 N N . ASN A 1 94 ? 22.156 -13.755 1.278 1.00 78.50 94 ASN A N 1
ATOM 757 C CA . ASN A 1 94 ? 21.231 -14.649 0.564 1.00 78.50 94 ASN A CA 1
ATOM 758 C C . ASN A 1 94 ? 19.902 -13.968 0.185 1.00 78.50 94 ASN A C 1
ATOM 760 O O . ASN A 1 94 ? 19.348 -14.218 -0.886 1.00 78.50 94 ASN A O 1
ATOM 764 N N . ALA A 1 95 ? 19.387 -13.083 1.040 1.00 83.25 95 ALA A N 1
ATOM 765 C CA . ALA A 1 95 ? 18.134 -12.373 0.792 1.00 83.25 95 ALA A CA 1
ATOM 766 C C . ALA A 1 95 ? 18.290 -11.282 -0.282 1.00 83.25 95 ALA A C 1
ATOM 768 O O . ALA A 1 95 ? 17.341 -11.008 -1.021 1.00 83.25 95 ALA A O 1
ATOM 769 N N . ILE A 1 96 ? 19.490 -10.706 -0.423 1.00 83.81 96 ILE A N 1
ATOM 770 C CA . ILE A 1 96 ? 19.799 -9.756 -1.499 1.00 83.81 96 ILE A CA 1
ATOM 771 C C . ILE A 1 96 ? 19.681 -10.451 -2.858 1.00 83.81 96 ILE A C 1
ATOM 773 O O . ILE A 1 96 ? 19.016 -9.931 -3.758 1.00 83.81 96 ILE A O 1
ATOM 777 N N . GLU A 1 97 ? 20.285 -11.630 -3.006 1.00 87.88 97 GLU A N 1
ATOM 778 C CA . GLU A 1 97 ? 20.295 -12.349 -4.281 1.00 87.88 97 GLU A CA 1
ATOM 779 C C . GLU A 1 97 ? 18.900 -12.862 -4.658 1.00 87.88 97 GLU A C 1
ATOM 781 O O . GLU A 1 97 ? 18.440 -12.653 -5.783 1.00 87.88 97 GLU A O 1
ATOM 786 N N . LEU A 1 98 ? 18.151 -13.392 -3.685 1.00 90.12 98 LEU A N 1
ATOM 787 C CA . LEU A 1 98 ? 16.747 -13.758 -3.885 1.00 90.12 98 LEU A CA 1
ATOM 788 C C . LEU A 1 98 ? 15.899 -12.549 -4.319 1.00 90.12 98 LEU A C 1
ATOM 790 O O . LEU A 1 98 ? 15.049 -12.655 -5.206 1.00 90.12 98 LEU A O 1
ATOM 794 N N . GLY A 1 99 ? 16.149 -11.378 -3.725 1.00 90.06 99 GLY A N 1
ATOM 795 C CA . GLY A 1 99 ? 15.495 -10.126 -4.095 1.00 90.06 99 GLY A CA 1
ATOM 796 C C . GLY A 1 99 ? 15.799 -9.694 -5.531 1.00 90.06 99 GLY A C 1
ATOM 797 O O . GLY A 1 99 ? 14.887 -9.272 -6.250 1.00 90.06 99 GLY A O 1
ATOM 798 N N . LYS A 1 100 ? 17.054 -9.838 -5.979 1.00 91.25 100 LYS A N 1
ATOM 799 C CA . LYS A 1 100 ? 17.439 -9.580 -7.376 1.00 91.25 100 LYS A CA 1
ATOM 800 C C . LYS A 1 100 ? 16.727 -10.536 -8.325 1.00 91.25 100 LYS A C 1
ATOM 802 O O . LYS A 1 100 ? 16.145 -10.069 -9.304 1.00 91.25 100 LYS A O 1
ATOM 807 N N . GLN A 1 101 ? 16.704 -11.830 -8.008 1.00 93.88 101 GLN A N 1
ATOM 808 C CA . GLN A 1 101 ? 16.055 -12.829 -8.851 1.00 93.88 101 GLN A CA 1
ATOM 809 C C . GLN A 1 101 ? 14.553 -12.563 -8.974 1.00 93.88 101 GLN A C 1
ATOM 811 O O . GLN A 1 101 ? 14.019 -12.510 -10.080 1.00 93.88 101 GLN A O 1
ATOM 816 N N . LYS A 1 102 ? 13.877 -12.279 -7.854 1.00 94.69 102 LYS A N 1
ATOM 817 C CA . LYS A 1 102 ? 12.451 -11.926 -7.846 1.00 94.69 102 LYS A CA 1
ATOM 818 C C . LYS A 1 102 ? 12.160 -10.696 -8.708 1.00 94.69 102 LYS A C 1
ATOM 820 O O . LYS A 1 102 ? 11.181 -10.688 -9.453 1.00 94.69 102 LYS A O 1
ATOM 825 N N . ARG A 1 103 ? 13.018 -9.671 -8.647 1.00 95.69 103 ARG A N 1
ATOM 826 C CA . ARG A 1 103 ? 12.901 -8.481 -9.500 1.00 95.69 103 ARG A CA 1
ATOM 827 C C . ARG A 1 103 ? 13.025 -8.824 -10.984 1.00 95.69 103 ARG A C 1
ATOM 829 O O . ARG A 1 103 ? 12.222 -8.325 -11.765 1.00 95.69 103 ARG A O 1
ATOM 836 N N . ILE A 1 104 ? 13.991 -9.661 -11.364 1.00 96.06 104 ILE A N 1
ATOM 837 C CA . ILE A 1 104 ? 14.191 -10.086 -12.759 1.00 96.06 104 ILE A CA 1
ATOM 838 C C . ILE A 1 104 ? 12.970 -10.862 -13.262 1.00 96.06 104 ILE A C 1
ATOM 840 O O . ILE A 1 104 ? 12.439 -10.536 -14.322 1.00 96.06 104 ILE A O 1
ATOM 844 N N . THR A 1 105 ? 12.471 -11.824 -12.481 1.00 97.12 105 THR A N 1
ATOM 845 C CA . THR A 1 105 ? 11.266 -12.592 -12.825 1.00 97.12 105 THR A CA 1
ATOM 846 C C . THR A 1 105 ? 10.069 -11.676 -13.065 1.00 97.12 105 THR A C 1
ATOM 848 O O . THR A 1 105 ? 9.384 -11.807 -14.076 1.00 97.12 105 THR A O 1
ATOM 851 N N . ILE A 1 106 ? 9.843 -10.703 -12.176 1.00 96.62 106 ILE A N 1
ATOM 852 C CA . ILE A 1 106 ? 8.736 -9.751 -12.315 1.00 96.62 106 ILE A CA 1
ATOM 853 C C . ILE A 1 106 ? 8.939 -8.857 -13.542 1.00 96.62 106 ILE A C 1
ATOM 855 O O . ILE A 1 106 ? 8.021 -8.722 -14.338 1.00 96.62 106 ILE A O 1
ATOM 859 N N . MET A 1 107 ? 10.134 -8.295 -13.748 1.00 97.00 107 MET A N 1
ATOM 860 C CA . MET A 1 107 ? 10.446 -7.475 -14.929 1.00 97.00 107 MET A CA 1
ATOM 861 C C . MET A 1 107 ? 10.165 -8.220 -16.245 1.00 97.00 107 MET A C 1
ATOM 863 O O . MET A 1 107 ? 9.637 -7.633 -17.190 1.00 97.00 107 MET A O 1
ATOM 867 N N . ASN A 1 108 ? 10.496 -9.510 -16.306 1.00 96.62 108 ASN A N 1
ATOM 868 C CA . ASN A 1 108 ? 10.277 -10.329 -17.497 1.00 96.62 108 ASN A CA 1
ATOM 869 C C . ASN A 1 108 ? 8.801 -10.704 -17.705 1.00 96.62 108 ASN A C 1
ATOM 871 O O . ASN A 1 108 ? 8.375 -10.851 -18.850 1.00 96.62 108 ASN A O 1
ATOM 875 N N . ALA A 1 109 ? 8.023 -10.824 -16.627 1.00 96.75 109 ALA A N 1
ATOM 876 C CA . ALA A 1 109 ? 6.586 -11.093 -16.680 1.00 96.75 109 ALA A CA 1
ATOM 877 C C . ALA A 1 109 ? 5.725 -9.831 -16.893 1.00 96.75 109 ALA A C 1
ATOM 879 O O . ALA A 1 109 ? 4.567 -9.939 -17.293 1.00 96.75 109 ALA A O 1
ATOM 880 N N . LEU A 1 110 ? 6.259 -8.635 -16.619 1.00 95.69 110 LEU A N 1
ATOM 881 C CA . LEU A 1 110 ? 5.538 -7.378 -16.812 1.00 95.69 110 LEU A CA 1
ATOM 882 C C . LEU A 1 110 ? 5.346 -7.063 -18.299 1.00 95.69 110 LEU A C 1
ATOM 884 O O . LEU A 1 110 ? 6.288 -7.111 -19.093 1.00 95.69 110 LEU A O 1
ATOM 888 N N . GLN A 1 111 ? 4.125 -6.653 -18.639 1.00 95.50 111 GLN A N 1
ATOM 889 C CA . GLN A 1 111 ? 3.804 -6.039 -19.925 1.00 95.50 111 GLN A CA 1
ATOM 890 C C . GLN A 1 111 ? 4.472 -4.661 -20.039 1.00 95.50 111 GLN A C 1
ATOM 892 O O . GLN A 1 111 ? 4.595 -3.940 -19.043 1.00 95.50 111 GLN A O 1
ATOM 897 N N . MET A 1 112 ? 4.893 -4.297 -21.250 1.00 95.94 112 MET A N 1
ATOM 898 C CA . MET A 1 112 ? 5.450 -2.974 -21.541 1.00 95.94 112 MET A CA 1
ATOM 899 C C . MET A 1 112 ? 4.330 -1.927 -21.524 1.00 95.94 112 MET A C 1
ATOM 901 O O . MET A 1 112 ? 3.330 -2.088 -22.220 1.00 95.94 112 MET A O 1
ATOM 905 N N . LYS A 1 113 ? 4.480 -0.889 -20.696 1.00 89.75 113 LYS A N 1
ATOM 906 C CA . LYS A 1 113 ? 3.545 0.245 -20.563 1.00 89.75 113 LYS A CA 1
ATOM 907 C C . LYS A 1 113 ? 4.147 1.582 -20.998 1.00 89.75 113 LYS A C 1
ATOM 909 O O . LYS A 1 113 ? 3.424 2.573 -21.049 1.00 89.75 113 LYS A O 1
ATOM 914 N N . ILE A 1 114 ? 5.449 1.597 -21.255 1.00 77.25 114 ILE A N 1
ATOM 915 C CA . ILE A 1 114 ? 6.237 2.720 -21.764 1.00 77.25 114 ILE A CA 1
ATOM 916 C C . ILE A 1 114 ? 7.154 2.183 -22.849 1.00 77.25 114 ILE A C 1
ATOM 918 O O . ILE A 1 114 ? 7.554 1.002 -22.702 1.00 77.25 114 ILE A O 1
#

pLDDT: mean 86.96, std 12.94, range [50.91, 97.75]

Foldseek 3Di:
DDQDDPPPDDDLLSVQLNVVVVVVVVVVLQVVLQLCVVVVCVVDDNPDPDPVCPVVVSVVSVVVVVVCVVVVVDDPRPVPPPPPDPPPDPDDPVVVVVVVVVSVVVSVVDDRPD

Organism: NCBI:txid300112